Protein AF-A0A2L2Z2E0-F1 (afdb_monomer)

Nearest PDB structures (foldseek):
  1ufq-assembly1_B  TM=9.988E-01  e=9.147E-06  Homo sapiens
  6n55-assembly2_D-2  TM=9.907E-01  e=8.544E-06  Homo sapiens
  1uej-assembly1_A  TM=9.213E-01  e=6.505E-06  Homo sapiens
  3w8r-assembly1_B  TM=9.752E-01  e=3.688E-03  Thermus thermophilus HB8

Solvent-accessible surface area (backbone atoms only — not comparable to full-atom values): 4574 Å² total; per-residue (Å²): 110,67,69,61,47,51,56,45,39,40,72,79,64,69,46,53,68,66,62,50,52,50,47,38,64,72,48,51,50,53,50,36,62,72,57,54,53,67,52,58,80,76,53,93,72,85,77,69,77,55,89,79,27,58,70,63,50,49,54,52,52,49,55,50,51,54,54,58,55,59,72,70,56,82,130

pLDDT: mean 92.63, std 9.33, range [54.25, 98.38]

Radius of gyration: 18.6 Å; Cα contacts (8 Å, |Δi|>4): 20; chains: 1; bounding box: 42×26×47 Å

Foldseek 3Di:
DLVVVQVCCCPPVVDDPVVSVCCCVVPVVVCCVPPVVVCVVVDPDDDPPPPVCVVVVVVVVVVVVVVVVVVPDDD

InterPro domains:
  IPR006083 Phosphoribulokinase/uridine kinase [PF00485] (2-56)
  IPR027417 P-loop containing nucleoside triphosphate hydrolase [G3DSA:3.40.50.300] (1-73)
  IPR027417 P-loop containing nucleoside triphosphate hydrolase [SSF52540] (1-60)

Structure (mmCIF, N/CA/C/O backbone):
data_AF-A0A2L2Z2E0-F1
#
_entry.id   AF-A0A2L2Z2E0-F1
#
loop_
_atom_site.group_PDB
_atom_site.id
_atom_site.type_symbol
_atom_site.label_atom_id
_atom_site.label_alt_id
_atom_site.label_comp_id
_atom_site.label_asym_id
_atom_site.label_entity_id
_atom_site.label_seq_id
_atom_site.pdbx_PDB_ins_code
_atom_site.Cartn_x
_atom_site.Cartn_y
_atom_site.Cartn_z
_atom_site.occupancy
_atom_site.B_iso_or_equiv
_atom_site.auth_seq_id
_atom_site.auth_comp_id
_atom_site.auth_asym_id
_atom_site.auth_atom_id
_atom_site.pdbx_PDB_model_num
ATOM 1 N N . ARG A 1 1 ? 1.537 -7.505 -4.261 1.00 87.06 1 ARG A N 1
ATOM 2 C CA . ARG A 1 1 ? 1.215 -6.160 -4.812 1.00 87.06 1 ARG A CA 1
ATOM 3 C C . ARG A 1 1 ? 1.570 -6.077 -6.294 1.00 87.06 1 ARG A C 1
ATOM 5 O O . ARG A 1 1 ? 0.669 -5.812 -7.074 1.00 87.06 1 ARG A O 1
ATOM 12 N N . LEU A 1 2 ? 2.821 -6.355 -6.685 1.00 93.00 2 LEU A N 1
ATOM 13 C CA . LEU A 1 2 ? 3.230 -6.355 -8.097 1.00 93.00 2 LEU A CA 1
ATOM 14 C C . LEU A 1 2 ? 2.439 -7.355 -8.954 1.00 93.00 2 LEU A C 1
ATOM 16 O O . LEU A 1 2 ? 1.879 -6.950 -9.958 1.00 93.00 2 LEU A O 1
ATOM 20 N N . SER A 1 3 ? 2.301 -8.612 -8.520 1.00 93.38 3 SER A N 1
ATOM 21 C CA . SER A 1 3 ? 1.528 -9.640 -9.243 1.00 93.38 3 SER A CA 1
ATOM 22 C C . SER A 1 3 ? 0.097 -9.201 -9.578 1.00 93.38 3 SER A C 1
ATOM 24 O O . SER A 1 3 ? -0.322 -9.263 -10.728 1.00 93.38 3 SER A O 1
ATOM 26 N N . ARG A 1 4 ? -0.630 -8.668 -8.587 1.00 93.75 4 ARG A N 1
ATOM 27 C CA . ARG A 1 4 ? -1.972 -8.094 -8.782 1.00 93.75 4 ARG A CA 1
ATOM 28 C C . ARG A 1 4 ? -1.968 -6.941 -9.787 1.00 93.75 4 ARG A C 1
ATOM 30 O O . ARG A 1 4 ? -2.861 -6.865 -10.618 1.00 93.75 4 ARG A O 1
ATOM 37 N N . ARG A 1 5 ? -0.962 -6.063 -9.729 1.00 94.25 5 ARG A N 1
ATOM 38 C CA . ARG A 1 5 ? -0.826 -4.956 -10.681 1.00 94.25 5 ARG A CA 1
ATOM 39 C C . ARG A 1 5 ? -0.555 -5.447 -12.101 1.00 94.25 5 ARG A C 1
ATOM 41 O O . ARG A 1 5 ? -1.180 -4.921 -13.004 1.00 94.25 5 ARG A O 1
ATOM 48 N N . VAL A 1 6 ? 0.320 -6.438 -12.281 1.00 94.88 6 VAL A N 1
ATOM 49 C CA . VAL A 1 6 ? 0.596 -7.051 -13.593 1.00 94.88 6 VAL A CA 1
ATOM 50 C C . VAL A 1 6 ? -0.694 -7.586 -14.201 1.00 94.88 6 VAL A C 1
ATOM 52 O O . VAL A 1 6 ? -1.065 -7.187 -15.297 1.00 94.88 6 VAL A O 1
ATOM 55 N N . LEU A 1 7 ? -1.428 -8.413 -13.451 1.00 93.81 7 LEU A N 1
ATOM 56 C CA . LEU A 1 7 ? -2.691 -8.978 -13.925 1.00 93.81 7 LEU A CA 1
ATOM 57 C C . LEU A 1 7 ? -3.707 -7.893 -14.299 1.00 93.81 7 LEU A C 1
ATOM 59 O O . LEU A 1 7 ? -4.322 -7.981 -15.356 1.00 93.81 7 LEU A O 1
ATOM 63 N N . ARG A 1 8 ? -3.856 -6.866 -13.457 1.00 94.81 8 ARG A N 1
ATOM 64 C CA . ARG A 1 8 ? -4.788 -5.758 -13.686 1.00 94.81 8 ARG A CA 1
ATOM 65 C C . ARG A 1 8 ? -4.397 -4.913 -14.899 1.00 94.81 8 ARG A C 1
ATOM 67 O O . ARG A 1 8 ? -5.208 -4.694 -15.784 1.00 94.81 8 ARG A O 1
ATOM 74 N N . ASP A 1 9 ? -3.162 -4.428 -14.947 1.00 93.50 9 ASP A N 1
ATOM 75 C CA . ASP A 1 9 ? -2.713 -3.473 -15.962 1.00 93.50 9 ASP A CA 1
ATOM 76 C C . ASP A 1 9 ? -2.595 -4.142 -17.351 1.00 93.50 9 ASP A C 1
ATOM 78 O O . ASP A 1 9 ? -2.897 -3.503 -18.356 1.00 93.50 9 ASP A O 1
ATOM 82 N N . THR A 1 10 ? -2.260 -5.436 -17.430 1.00 93.31 10 THR A N 1
ATOM 83 C CA . THR A 1 10 ? -2.294 -6.176 -18.704 1.00 93.31 10 THR A CA 1
ATOM 84 C C . THR A 1 10 ? -3.726 -6.472 -19.163 1.00 93.31 10 THR A C 1
ATOM 86 O O . THR A 1 10 ? -4.021 -6.311 -20.342 1.00 93.31 10 THR A O 1
ATOM 89 N N . ARG A 1 11 ? -4.638 -6.875 -18.261 1.00 93.56 11 ARG A N 1
ATOM 90 C CA . ARG A 1 11 ? -6.016 -7.260 -18.640 1.00 93.56 11 ARG A CA 1
ATOM 91 C C . ARG A 1 11 ? -6.953 -6.075 -18.859 1.00 93.56 11 ARG A C 1
ATOM 93 O O . ARG A 1 11 ? -7.734 -6.090 -19.797 1.00 93.56 11 ARG A O 1
ATOM 100 N N . GLU A 1 12 ? -6.903 -5.076 -17.986 1.00 94.44 12 GLU A N 1
ATOM 101 C CA . GLU A 1 12 ? -7.874 -3.973 -17.965 1.00 94.44 12 GLU A CA 1
ATOM 102 C C . GLU A 1 12 ? -7.379 -2.741 -18.725 1.00 94.44 12 GLU A C 1
ATOM 104 O O . GLU A 1 12 ? -8.184 -1.924 -19.160 1.00 94.44 12 GLU A O 1
ATOM 109 N N . ARG A 1 13 ? -6.056 -2.576 -18.867 1.00 90.81 13 ARG A N 1
ATOM 110 C CA . ARG A 1 13 ? -5.445 -1.379 -19.473 1.00 90.81 13 ARG A CA 1
ATOM 111 C C . ARG A 1 13 ? -4.658 -1.671 -20.750 1.00 90.81 13 ARG A C 1
ATOM 113 O O . ARG A 1 13 ? -4.155 -0.733 -21.356 1.00 90.81 13 ARG A O 1
ATOM 120 N N . GLY A 1 14 ? -4.533 -2.943 -21.141 1.00 90.75 14 GLY A N 1
ATOM 121 C CA . GLY A 1 14 ? -3.813 -3.361 -22.348 1.00 90.75 14 GLY A CA 1
ATOM 122 C C . GLY A 1 14 ? -2.321 -3.018 -22.336 1.00 90.75 14 GLY A C 1
ATOM 123 O O . GLY A 1 14 ? -1.726 -2.863 -23.399 1.00 90.75 14 GLY A O 1
ATOM 124 N N . LEU A 1 15 ? -1.719 -2.849 -21.154 1.00 90.81 15 LEU A N 1
ATOM 125 C CA . LEU A 1 15 ? -0.311 -2.475 -21.045 1.00 90.81 15 LEU A CA 1
ATOM 126 C C . LEU A 1 15 ? 0.606 -3.671 -21.305 1.00 90.81 15 LEU A C 1
ATOM 128 O O . LEU A 1 15 ? 0.403 -4.764 -20.766 1.00 90.81 15 LEU A O 1
ATOM 132 N N . ASP A 1 16 ? 1.663 -3.414 -22.073 1.00 94.19 16 ASP A N 1
ATOM 133 C CA . ASP A 1 16 ? 2.740 -4.367 -22.304 1.00 94.19 16 ASP A CA 1
ATOM 134 C C . ASP A 1 16 ? 3.532 -4.653 -21.013 1.00 94.19 16 ASP A C 1
ATOM 136 O O . ASP A 1 16 ? 3.776 -3.767 -20.183 1.00 94.19 16 ASP A O 1
ATOM 140 N N . LEU A 1 17 ? 3.959 -5.909 -20.852 1.00 93.62 17 LEU A N 1
ATOM 141 C CA . LEU A 1 17 ? 4.638 -6.376 -19.644 1.00 93.62 17 LEU A CA 1
ATOM 142 C C . LEU A 1 17 ? 5.968 -5.650 -19.421 1.00 93.62 17 LEU A C 1
ATOM 144 O O . LEU A 1 17 ? 6.288 -5.299 -18.282 1.00 93.62 17 LEU A O 1
ATOM 148 N N . TYR A 1 18 ? 6.739 -5.400 -20.482 1.00 94.69 18 TYR A N 1
ATOM 149 C CA . TYR A 1 18 ? 8.027 -4.725 -20.357 1.00 94.69 18 TYR A CA 1
ATOM 150 C C . TYR A 1 18 ? 7.842 -3.270 -19.918 1.00 94.69 18 TYR A C 1
ATOM 152 O O . TYR A 1 18 ? 8.497 -2.814 -18.975 1.00 94.69 18 TYR A O 1
ATOM 160 N N . GLN A 1 19 ? 6.899 -2.557 -20.538 1.00 93.12 19 GLN A N 1
ATOM 161 C CA . GLN A 1 19 ? 6.563 -1.183 -20.152 1.00 93.12 19 GLN A CA 1
ATOM 162 C C . GLN A 1 19 ? 6.088 -1.094 -18.696 1.00 93.12 19 GLN A C 1
ATOM 164 O O . GLN A 1 19 ? 6.531 -0.216 -17.950 1.00 93.12 19 GLN A O 1
ATOM 169 N N . LEU A 1 20 ? 5.244 -2.033 -18.264 1.00 94.81 20 LEU A N 1
ATOM 170 C CA . LEU A 1 20 ? 4.750 -2.110 -16.892 1.00 94.81 20 LEU A CA 1
ATOM 171 C C . LEU A 1 20 ? 5.880 -2.336 -15.889 1.00 94.81 20 LEU A C 1
ATOM 173 O O . LEU A 1 20 ? 5.960 -1.630 -14.879 1.00 94.81 20 LEU A O 1
ATOM 177 N N . LEU A 1 21 ? 6.750 -3.315 -16.145 1.00 95.38 21 LEU A N 1
ATOM 178 C CA . LEU A 1 21 ? 7.858 -3.627 -15.247 1.00 95.38 21 LEU A CA 1
ATOM 179 C C . LEU A 1 21 ? 8.842 -2.462 -15.167 1.00 95.38 21 LEU A C 1
ATOM 181 O O . LEU A 1 21 ? 9.237 -2.103 -14.059 1.00 95.38 21 LEU A O 1
ATOM 185 N N . LYS A 1 22 ? 9.154 -1.817 -16.299 1.00 96.00 22 LYS A N 1
ATOM 186 C CA . LYS A 1 22 ? 9.975 -0.600 -16.339 1.00 96.00 22 LYS A CA 1
ATOM 187 C C . LYS A 1 22 ? 9.348 0.518 -15.507 1.00 96.00 22 LYS A C 1
ATOM 189 O O . LYS A 1 22 ? 10.006 1.087 -14.645 1.00 96.00 22 LYS A O 1
ATOM 194 N N . GLN A 1 23 ? 8.057 0.798 -15.683 1.00 93.94 23 GLN A N 1
ATOM 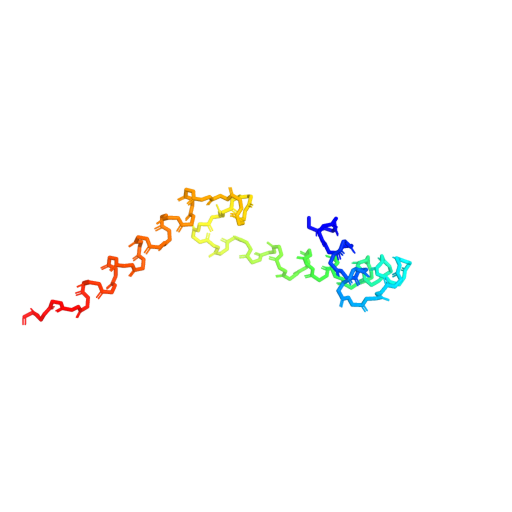195 C CA . GLN A 1 23 ? 7.369 1.805 -14.871 1.00 93.94 23 GLN A CA 1
ATOM 196 C C . GLN A 1 23 ? 7.404 1.450 -13.376 1.00 93.94 23 GLN A C 1
ATOM 198 O O . GLN A 1 23 ? 7.592 2.322 -12.521 1.00 93.94 23 GLN A O 1
ATOM 203 N N . TYR A 1 24 ? 7.206 0.172 -13.046 1.00 95.69 24 TYR A N 1
ATOM 204 C CA . TYR A 1 24 ? 7.182 -0.281 -11.664 1.00 95.69 24 TYR A CA 1
ATOM 205 C C . TYR A 1 24 ? 8.535 -0.100 -10.978 1.00 95.69 24 TYR A C 1
ATOM 207 O O . TYR A 1 24 ? 8.580 0.423 -9.864 1.00 95.69 24 TYR A O 1
ATOM 215 N N . THR A 1 25 ? 9.621 -0.513 -11.628 1.00 96.12 25 THR A N 1
ATOM 216 C CA . THR A 1 25 ? 10.970 -0.432 -11.060 1.00 96.12 25 THR A CA 1
ATOM 217 C C . THR A 1 25 ? 11.506 0.993 -11.046 1.00 96.12 25 THR A C 1
ATOM 219 O O . THR A 1 25 ? 12.142 1.366 -10.067 1.00 96.12 25 THR A O 1
ATOM 222 N N . THR A 1 26 ? 11.219 1.801 -12.072 1.00 97.31 26 THR A N 1
ATOM 223 C CA . THR A 1 26 ? 11.728 3.177 -12.166 1.00 97.31 26 THR A CA 1
ATOM 224 C C . THR A 1 26 ? 10.983 4.149 -11.254 1.00 97.31 26 THR A C 1
ATOM 226 O O . THR A 1 26 ? 11.615 5.014 -10.660 1.00 97.31 26 THR A O 1
ATOM 229 N N . TYR A 1 27 ? 9.658 4.025 -11.121 1.00 96.69 27 TYR A N 1
ATOM 230 C CA . TYR A 1 27 ? 8.860 5.051 -10.434 1.00 96.69 27 TYR A CA 1
ATOM 231 C C . TYR A 1 27 ? 8.094 4.514 -9.229 1.00 96.69 27 TYR A C 1
ATOM 233 O O . TYR A 1 27 ? 8.106 5.107 -8.156 1.00 96.69 27 TYR A O 1
ATOM 241 N N . VAL A 1 28 ? 7.406 3.383 -9.380 1.00 96.44 28 VAL A N 1
ATOM 242 C CA . VAL A 1 28 ? 6.397 2.955 -8.395 1.00 96.44 28 VAL A CA 1
ATOM 243 C C . VAL A 1 28 ? 7.030 2.371 -7.139 1.00 96.44 28 VAL A C 1
ATOM 245 O O . VAL A 1 28 ? 6.528 2.609 -6.039 1.00 96.44 28 VAL A O 1
ATOM 248 N N . LYS A 1 29 ? 8.068 1.544 -7.297 1.00 96.38 29 LYS A N 1
ATOM 249 C CA . LYS A 1 29 ? 8.765 0.922 -6.172 1.00 96.38 29 LYS A CA 1
ATOM 250 C C . LYS A 1 29 ? 9.549 1.971 -5.366 1.00 96.38 29 LYS A C 1
ATOM 252 O O . LYS A 1 29 ? 9.257 2.041 -4.175 1.00 96.38 29 LYS A O 1
ATOM 257 N N . PRO A 1 30 ? 10.394 2.830 -5.975 1.00 98.25 30 PRO A N 1
ATOM 258 C CA . PRO A 1 30 ? 11.092 3.883 -5.235 1.00 98.25 30 PRO A CA 1
ATOM 259 C C . PRO A 1 30 ? 10.125 4.820 -4.512 1.00 98.25 30 PRO A C 1
ATOM 261 O O . PRO A 1 30 ? 10.207 4.969 -3.302 1.00 98.25 30 PRO A O 1
ATOM 264 N N . ALA A 1 31 ? 9.090 5.327 -5.195 1.00 97.88 31 ALA A N 1
ATOM 265 C CA . ALA A 1 31 ? 8.117 6.209 -4.549 1.00 97.88 31 ALA A CA 1
ATOM 266 C C . ALA A 1 31 ? 7.363 5.530 -3.389 1.00 97.88 31 ALA A C 1
ATOM 268 O O . ALA A 1 31 ? 6.997 6.174 -2.407 1.00 97.88 31 ALA A O 1
ATOM 269 N N . PHE A 1 32 ? 7.114 4.220 -3.478 1.00 97.56 32 PHE A N 1
ATOM 270 C CA . PHE A 1 32 ? 6.534 3.489 -2.358 1.00 97.56 32 PHE A CA 1
ATOM 271 C C . PHE A 1 32 ? 7.507 3.390 -1.181 1.00 97.56 32 PHE A C 1
ATOM 273 O O . PHE A 1 32 ? 7.077 3.590 -0.052 1.00 97.56 32 PHE A O 1
ATOM 280 N N . GLU A 1 33 ? 8.775 3.073 -1.429 1.00 97.62 33 GLU A N 1
ATOM 281 C CA . GLU A 1 33 ? 9.802 2.926 -0.389 1.00 97.62 33 GLU A CA 1
ATOM 282 C C . GLU A 1 33 ? 10.131 4.269 0.278 1.00 97.62 33 GLU A C 1
ATOM 284 O O . GLU A 1 33 ? 10.217 4.321 1.503 1.00 97.62 33 GLU A O 1
ATOM 289 N N . ASP A 1 34 ? 10.185 5.350 -0.500 1.00 98.00 34 ASP A N 1
ATOM 290 C CA . ASP A 1 34 ? 10.570 6.682 -0.027 1.00 98.00 34 ASP A CA 1
ATOM 291 C C . ASP A 1 34 ? 9.408 7.459 0.607 1.00 98.00 34 ASP A C 1
ATOM 293 O O . ASP A 1 34 ? 9.620 8.227 1.544 1.00 98.00 34 ASP A O 1
ATOM 297 N N . PHE A 1 35 ? 8.169 7.270 0.131 1.00 97.56 35 PHE A N 1
ATOM 298 C CA . PHE A 1 35 ? 7.032 8.099 0.562 1.00 97.56 35 PHE A CA 1
ATOM 299 C C . PHE A 1 35 ? 5.903 7.317 1.231 1.00 97.56 35 PHE A C 1
ATOM 301 O O . PHE A 1 35 ? 5.346 7.780 2.222 1.00 97.56 35 PHE A O 1
ATOM 308 N N . CYS A 1 36 ? 5.536 6.132 0.735 1.00 97.00 36 CYS A N 1
ATOM 309 C CA . CYS A 1 36 ? 4.403 5.384 1.299 1.00 97.00 36 CYS A CA 1
ATOM 310 C C . CYS A 1 36 ? 4.793 4.487 2.481 1.00 97.00 36 CYS A C 1
ATOM 312 O O . CYS A 1 36 ? 4.009 4.301 3.405 1.00 97.00 36 CYS A O 1
ATOM 314 N N . LEU A 1 37 ? 5.974 3.875 2.454 1.00 97.44 37 LEU A N 1
ATOM 315 C CA . LEU A 1 37 ? 6.423 2.979 3.513 1.00 97.44 37 LEU A CA 1
ATOM 316 C C . LEU A 1 37 ? 6.703 3.733 4.826 1.00 97.44 37 LEU A C 1
ATOM 318 O O . LEU A 1 37 ? 6.268 3.238 5.869 1.00 97.44 37 LEU A O 1
ATOM 322 N N . PRO A 1 38 ? 7.324 4.932 4.825 1.00 98.38 38 PRO A N 1
ATOM 323 C CA . PRO A 1 38 ? 7.565 5.678 6.057 1.00 98.38 38 PRO A CA 1
ATOM 324 C C . PRO A 1 38 ? 6.283 6.139 6.749 1.00 98.38 38 PRO A C 1
ATOM 326 O O . PRO A 1 38 ? 6.290 6.309 7.967 1.00 98.38 38 PRO A O 1
ATOM 329 N N . THR A 1 39 ? 5.174 6.307 6.015 1.00 98.19 39 THR A N 1
ATOM 330 C CA . THR A 1 39 ? 3.896 6.720 6.614 1.00 98.19 39 THR A CA 1
ATOM 331 C C . THR A 1 39 ? 3.205 5.592 7.376 1.00 98.19 39 THR A C 1
ATOM 333 O O . THR A 1 39 ? 2.356 5.862 8.222 1.00 98.19 39 THR A O 1
ATOM 336 N N . LYS A 1 40 ? 3.619 4.332 7.170 1.00 97.25 40 LYS A N 1
ATOM 337 C CA . LYS A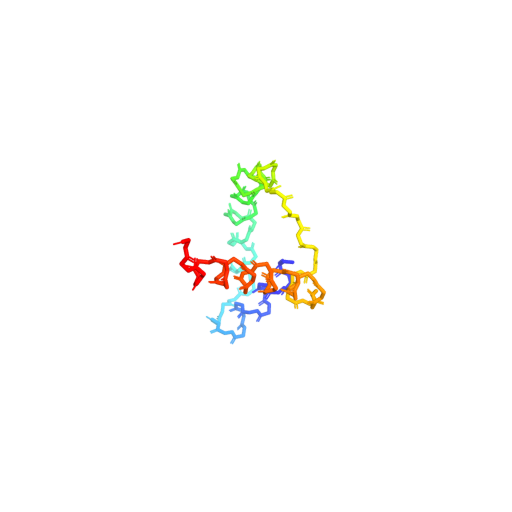 1 40 ? 3.089 3.163 7.888 1.00 97.25 40 LYS A CA 1
ATOM 338 C C . LYS A 1 40 ? 3.186 3.308 9.411 1.00 97.25 40 LYS A C 1
ATOM 340 O O . LYS A 1 40 ? 2.332 2.787 10.117 1.00 97.25 40 LYS A O 1
ATOM 345 N N . LYS A 1 41 ? 4.204 4.013 9.918 1.00 97.19 41 LYS A N 1
ATOM 346 C CA . LYS A 1 41 ? 4.417 4.216 11.363 1.00 97.19 41 LYS A CA 1
ATOM 347 C C . LYS A 1 41 ? 3.350 5.087 12.037 1.00 97.19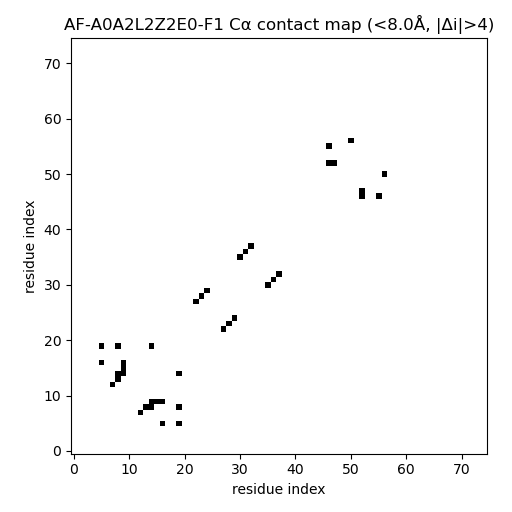 41 LYS A C 1
ATOM 349 O O . LYS A 1 41 ? 3.279 5.091 13.256 1.00 97.19 41 LYS A O 1
ATOM 354 N N . TYR A 1 42 ? 2.565 5.831 11.258 1.00 98.06 42 TYR A N 1
ATOM 355 C CA . TYR A 1 42 ? 1.499 6.696 11.767 1.00 98.06 42 TYR A CA 1
ATOM 356 C C . TYR A 1 42 ? 0.129 6.007 11.792 1.00 98.06 42 TYR A C 1
ATOM 358 O O . TYR A 1 42 ? -0.845 6.627 12.197 1.00 98.06 42 TYR A O 1
ATOM 366 N N . ALA A 1 43 ? 0.024 4.766 11.312 1.00 97.62 43 ALA A N 1
ATOM 367 C CA . ALA A 1 43 ? -1.242 4.048 11.300 1.00 97.62 43 ALA A CA 1
ATOM 368 C C . ALA A 1 43 ? -1.555 3.472 12.687 1.00 97.62 43 ALA A C 1
ATOM 370 O O . ALA A 1 43 ? -0.734 2.742 13.242 1.00 97.62 43 ALA A O 1
ATOM 371 N N . ASP A 1 44 ? -2.768 3.718 13.188 1.00 96.44 44 ASP A N 1
ATOM 372 C CA . ASP A 1 44 ? -3.254 3.111 14.436 1.00 96.44 44 ASP A CA 1
ATOM 373 C C . ASP A 1 44 ? -3.426 1.590 14.302 1.00 96.44 44 ASP A C 1
ATOM 375 O O . ASP A 1 44 ? -3.196 0.831 15.241 1.00 96.44 44 ASP A O 1
ATOM 379 N N . VAL A 1 45 ? -3.834 1.131 13.112 1.00 95.50 45 VAL A N 1
ATOM 380 C CA . VAL A 1 45 ? -4.125 -0.278 12.824 1.00 95.50 45 VAL A CA 1
ATOM 381 C C . VAL A 1 45 ? -3.541 -0.679 11.470 1.00 95.50 45 VAL A C 1
ATOM 383 O O . VAL A 1 45 ? -3.705 0.014 10.466 1.00 95.50 45 VAL A O 1
ATOM 386 N N . ILE A 1 46 ? -2.890 -1.846 11.420 1.00 95.94 46 ILE A N 1
ATOM 387 C CA . ILE A 1 46 ? -2.379 -2.459 10.186 1.00 95.94 46 ILE A CA 1
ATOM 388 C C . ILE A 1 46 ? -3.243 -3.672 9.832 1.00 95.94 46 ILE A C 1
ATOM 390 O O . ILE A 1 46 ? -3.312 -4.629 10.599 1.00 95.94 46 ILE A O 1
ATOM 394 N N . ILE A 1 47 ? -3.832 -3.676 8.633 1.00 95.88 47 ILE A N 1
ATOM 395 C CA . ILE A 1 47 ? -4.669 -4.785 8.152 1.00 95.88 47 ILE A CA 1
ATOM 396 C C . ILE A 1 47 ? -3.887 -5.663 7.166 1.00 95.88 47 ILE A C 1
ATOM 398 O O . ILE A 1 47 ? -3.616 -5.238 6.036 1.00 95.88 47 ILE A O 1
ATOM 402 N N . PRO A 1 48 ? -3.519 -6.903 7.543 1.00 95.62 48 PRO A N 1
ATOM 403 C CA . PRO A 1 48 ? -2.910 -7.848 6.618 1.00 95.62 48 PRO A CA 1
ATOM 404 C C . PRO A 1 48 ? -3.960 -8.419 5.657 1.00 95.62 48 PRO A C 1
ATOM 406 O O . PRO A 1 48 ? -5.152 -8.413 5.953 1.00 95.62 48 PRO A O 1
ATOM 409 N N . ARG A 1 49 ? -3.505 -8.949 4.513 1.00 92.56 49 ARG A N 1
ATOM 410 C CA . ARG A 1 49 ? -4.324 -9.606 3.467 1.00 92.56 49 ARG A CA 1
ATOM 411 C C . ARG A 1 49 ? -5.403 -8.735 2.797 1.00 92.56 49 ARG A C 1
ATOM 413 O O . ARG A 1 49 ? -5.960 -9.148 1.791 1.00 92.56 49 ARG A O 1
ATOM 420 N N . GLY A 1 50 ? -5.589 -7.485 3.221 1.00 90.38 50 GLY A N 1
ATOM 421 C CA . GLY A 1 50 ? -6.461 -6.527 2.537 1.00 90.38 50 GLY A CA 1
ATOM 422 C C . GLY A 1 50 ? -7.900 -7.034 2.434 1.00 90.38 50 GLY A C 1
ATOM 423 O O . GLY A 1 50 ? -8.484 -7.392 3.449 1.00 90.38 50 GLY A O 1
ATOM 424 N N . ALA A 1 51 ? -8.442 -7.071 1.213 1.00 90.44 51 ALA A N 1
ATOM 425 C CA . ALA A 1 51 ? -9.825 -7.469 0.938 1.00 90.44 51 ALA A CA 1
ATOM 426 C C . ALA A 1 51 ? -10.165 -8.904 1.382 1.00 90.44 51 ALA A C 1
ATOM 428 O O . ALA A 1 51 ? -11.313 -9.174 1.701 1.00 90.44 51 ALA A O 1
ATOM 429 N N . ASP A 1 52 ? -9.173 -9.793 1.469 1.00 94.31 52 ASP A N 1
ATOM 430 C CA . ASP A 1 52 ? -9.387 -11.190 1.873 1.00 94.31 52 ASP A CA 1
ATOM 431 C C . ASP A 1 52 ? -9.526 -11.345 3.403 1.00 94.31 52 ASP A C 1
ATOM 433 O O . ASP A 1 52 ? -9.654 -12.451 3.924 1.00 94.31 52 ASP A O 1
ATOM 437 N N . ASN A 1 53 ? -9.416 -10.250 4.163 1.00 95.62 53 ASN A N 1
ATOM 438 C CA . ASN A 1 53 ? -9.503 -10.257 5.619 1.00 95.62 53 ASN A CA 1
ATOM 439 C C . ASN A 1 53 ? -10.883 -9.784 6.087 1.00 95.62 53 ASN A C 1
ATOM 441 O O . ASN A 1 53 ? -11.021 -8.691 6.639 1.00 95.62 53 ASN A O 1
ATOM 445 N N . GLU A 1 54 ? -11.892 -10.630 5.879 1.00 96.50 54 GLU A N 1
ATOM 446 C CA . GLU A 1 54 ? -13.285 -10.356 6.260 1.00 96.50 54 GLU A CA 1
ATOM 447 C C . GLU A 1 54 ? -13.423 -9.969 7.738 1.00 96.50 54 GLU A C 1
ATOM 449 O O . GLU A 1 54 ? -14.166 -9.053 8.075 1.00 96.50 54 GLU A O 1
ATOM 454 N N . VAL A 1 55 ? -12.634 -10.592 8.620 1.00 96.88 55 VAL A N 1
ATOM 455 C CA . VAL A 1 55 ? -12.627 -10.278 10.056 1.00 96.88 55 VAL A CA 1
ATOM 456 C C . VAL A 1 55 ? -12.234 -8.818 10.305 1.00 96.88 55 VAL A C 1
ATOM 458 O O . VAL A 1 55 ? -12.934 -8.107 11.021 1.00 96.88 55 VAL A O 1
ATOM 461 N N . ALA A 1 56 ? -11.143 -8.340 9.697 1.00 96.62 56 ALA A N 1
ATOM 462 C CA . ALA A 1 56 ? -10.708 -6.952 9.865 1.00 96.62 56 ALA A CA 1
ATOM 463 C C . ALA A 1 56 ? -11.685 -5.949 9.230 1.00 96.62 56 ALA A C 1
ATOM 465 O O . ALA A 1 56 ? -11.898 -4.867 9.777 1.00 96.62 56 ALA A O 1
ATOM 466 N N . ILE A 1 57 ? -12.296 -6.315 8.100 1.00 96.88 57 ILE A N 1
ATOM 467 C CA . ILE A 1 57 ? -13.324 -5.502 7.441 1.00 96.88 57 ILE A CA 1
ATOM 468 C C . ILE A 1 57 ? -14.541 -5.353 8.357 1.00 96.88 57 ILE A C 1
ATOM 470 O O . ILE A 1 57 ? -14.985 -4.231 8.589 1.00 96.88 57 ILE A O 1
ATOM 474 N N . ASN A 1 58 ? -15.026 -6.450 8.942 1.00 96.69 58 ASN A N 1
ATOM 475 C CA . ASN A 1 58 ? -16.174 -6.434 9.848 1.00 96.69 58 ASN A CA 1
ATOM 476 C C . ASN A 1 58 ? -15.917 -5.571 11.090 1.00 96.69 58 ASN A C 1
ATOM 478 O O . ASN A 1 58 ? -16.801 -4.828 11.504 1.00 96.69 58 ASN A O 1
ATOM 482 N N . ILE A 1 59 ? -14.696 -5.592 11.637 1.00 96.25 59 ILE A N 1
ATOM 483 C CA . ILE A 1 59 ? -14.312 -4.717 12.757 1.00 96.25 59 ILE A CA 1
ATOM 484 C C . ILE A 1 59 ? -14.420 -3.236 12.365 1.00 96.25 59 ILE A C 1
ATOM 486 O O . ILE A 1 59 ? -14.968 -2.438 13.128 1.00 96.25 59 ILE A O 1
ATOM 490 N N . ILE A 1 60 ? -13.938 -2.851 11.176 1.00 96.31 60 ILE A N 1
ATOM 491 C CA . ILE A 1 60 ? -14.074 -1.468 10.688 1.00 96.31 60 ILE A 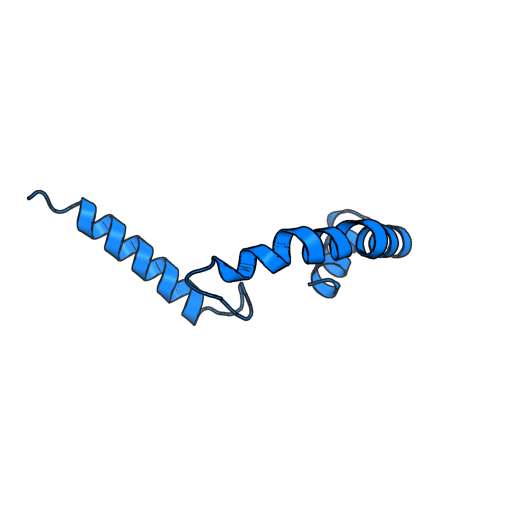CA 1
ATOM 492 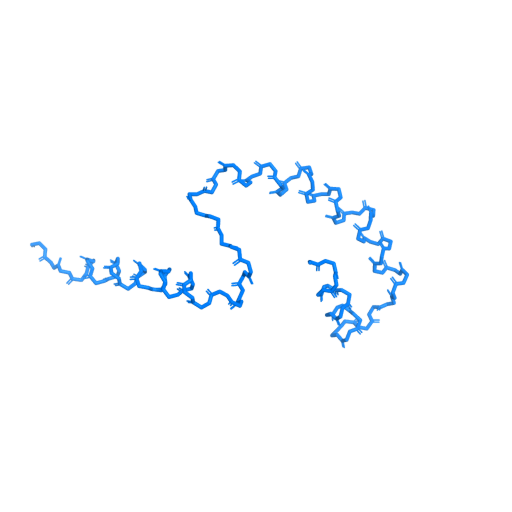C C . ILE A 1 60 ? -15.548 -1.106 10.496 1.00 96.31 60 ILE A C 1
ATOM 494 O O . ILE A 1 60 ? -15.974 -0.044 10.948 1.00 96.31 60 ILE A O 1
ATOM 498 N N . VAL A 1 61 ? -16.323 -1.975 9.840 1.00 96.69 61 VAL A N 1
ATOM 499 C CA . VAL A 1 61 ? -17.750 -1.742 9.574 1.00 96.69 61 VAL A CA 1
ATOM 500 C C . VAL A 1 61 ? -18.509 -1.530 10.882 1.00 96.69 61 VAL A C 1
ATOM 502 O O . VAL A 1 61 ? -19.226 -0.538 11.005 1.00 96.69 61 VAL A O 1
ATOM 505 N N . GLN A 1 62 ? -18.287 -2.391 11.876 1.00 96.12 62 GLN A N 1
ATOM 506 C CA . GLN A 1 62 ? -18.906 -2.260 13.192 1.00 96.12 62 GLN A CA 1
ATOM 507 C C . GLN A 1 62 ? -18.495 -0.953 13.877 1.00 96.12 62 GLN A C 1
ATOM 509 O O . GLN A 1 62 ? -19.349 -0.210 14.348 1.00 96.12 62 GLN A O 1
ATOM 514 N N . THR A 1 63 ? -17.204 -0.607 13.849 1.00 95.38 63 THR A N 1
ATOM 515 C CA . THR A 1 63 ? -16.699 0.643 14.445 1.00 95.38 63 THR A CA 1
ATOM 516 C C . THR A 1 63 ? -17.373 1.877 13.832 1.00 95.38 63 THR A C 1
ATOM 518 O O . THR A 1 63 ? -17.674 2.843 14.536 1.00 95.38 63 THR A O 1
ATOM 521 N N . ILE A 1 64 ? -17.621 1.864 12.518 1.00 96.06 64 ILE A N 1
ATOM 522 C CA . ILE A 1 64 ? -18.336 2.942 11.824 1.00 96.06 64 ILE A CA 1
ATOM 523 C C . ILE A 1 64 ? -19.807 2.973 12.255 1.00 96.06 64 ILE A C 1
ATOM 525 O O . ILE A 1 64 ? -20.311 4.046 12.585 1.00 96.06 64 ILE A O 1
ATOM 529 N N . GLN A 1 65 ? -20.490 1.825 12.284 1.00 96.12 65 GLN A N 1
ATOM 530 C CA . GLN A 1 65 ? -21.895 1.730 12.699 1.00 96.12 65 GLN A CA 1
ATOM 531 C C . GLN A 1 65 ? -22.103 2.207 14.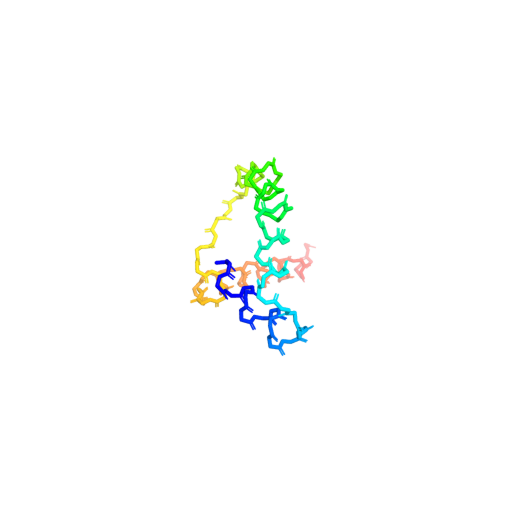141 1.00 96.12 65 GLN A C 1
ATOM 533 O O . GLN A 1 65 ? -23.005 3.006 14.400 1.00 96.12 65 GLN A O 1
ATOM 538 N N . ASP A 1 66 ? -21.224 1.803 15.057 1.00 95.50 66 ASP A N 1
ATOM 539 C CA . ASP A 1 66 ? -21.267 2.213 16.459 1.00 95.50 66 ASP A CA 1
ATOM 540 C C . ASP A 1 66 ? -21.111 3.732 16.582 1.00 95.50 66 ASP A C 1
ATOM 542 O O . ASP A 1 66 ? -21.912 4.393 17.249 1.00 95.50 66 ASP A O 1
ATOM 546 N N . ARG A 1 67 ? -20.146 4.319 15.858 1.00 94.06 67 ARG A N 1
ATOM 547 C CA . ARG A 1 67 ? -19.958 5.776 15.825 1.00 94.06 67 ARG A CA 1
ATOM 548 C C . ARG A 1 67 ? -21.179 6.503 15.270 1.00 94.06 67 ARG A C 1
ATOM 550 O O . ARG A 1 67 ? -21.613 7.474 15.883 1.00 94.06 67 ARG A O 1
ATOM 557 N N . LEU A 1 68 ? -21.768 6.034 14.172 1.00 94.12 68 LEU A N 1
ATOM 558 C CA . LEU A 1 68 ? -22.974 6.646 13.602 1.00 94.12 68 LEU A CA 1
ATOM 559 C C . LEU A 1 68 ? -24.175 6.557 14.556 1.00 94.12 68 LEU A C 1
ATOM 561 O O . LEU A 1 68 ? -24.914 7.529 14.704 1.00 94.12 68 LEU A O 1
ATOM 565 N N . SER A 1 69 ? -24.341 5.431 15.255 1.00 91.75 69 SER A N 1
ATOM 566 C CA . SER A 1 69 ? -25.422 5.252 16.233 1.00 91.75 69 SER A CA 1
ATOM 567 C C . SER A 1 69 ? -25.261 6.147 17.469 1.00 91.75 69 SER A C 1
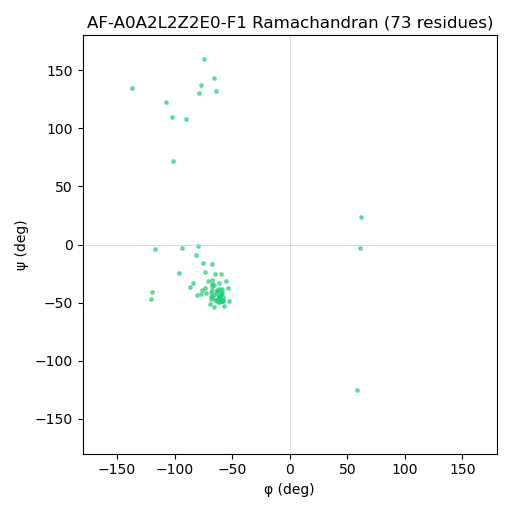ATOM 569 O O . SER A 1 69 ? -26.252 6.647 18.002 1.00 91.75 69 SER A O 1
ATOM 571 N N . SER A 1 70 ? -24.019 6.412 17.893 1.00 79.19 70 SER A N 1
ATOM 572 C CA . SER A 1 70 ? -23.728 7.293 19.030 1.00 79.19 70 SER A CA 1
ATOM 573 C C . SER A 1 70 ? -24.082 8.760 18.764 1.00 79.19 70 SER A C 1
ATOM 575 O O . SER A 1 70 ? -24.510 9.453 19.679 1.00 79.19 70 SER A O 1
ATOM 577 N N . VAL A 1 71 ? -23.998 9.212 17.507 1.00 69.12 71 V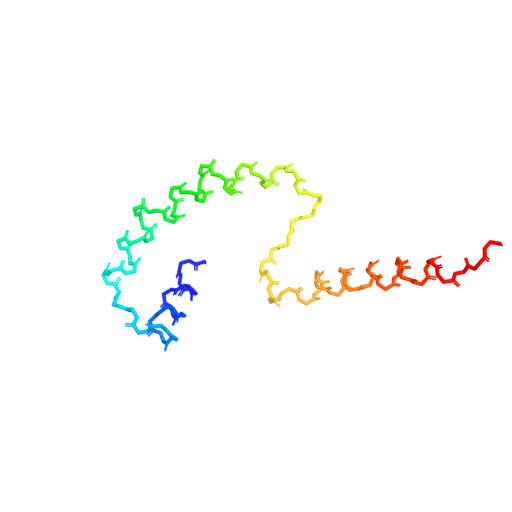AL A N 1
ATOM 578 C CA . VAL A 1 71 ? -24.380 10.575 17.088 1.00 69.12 71 VAL A CA 1
ATOM 579 C C . VAL A 1 71 ? -25.906 10.764 17.067 1.00 69.12 71 VAL A C 1
ATOM 581 O O . VAL A 1 71 ? -26.394 11.880 17.201 1.00 69.12 71 VAL A O 1
ATOM 584 N N . SER A 1 72 ? -26.675 9.678 16.939 1.00 60.44 72 SER A N 1
ATOM 585 C CA . SER A 1 72 ? -28.143 9.703 16.870 1.00 60.44 72 SER A CA 1
ATOM 586 C C . SER A 1 72 ? -28.841 9.806 18.232 1.00 60.44 72 SER A C 1
ATOM 588 O O . SER A 1 72 ? -30.066 9.946 18.259 1.00 60.44 72 SER A O 1
ATOM 590 N N . ARG A 1 73 ? -28.129 9.688 19.359 1.00 56.56 73 ARG A N 1
ATOM 591 C CA . ARG A 1 73 ? -28.741 9.829 20.688 1.00 56.56 73 ARG A CA 1
ATOM 592 C C . ARG A 1 73 ? -28.677 11.301 21.108 1.00 56.56 73 ARG A C 1
ATOM 594 O O . ARG A 1 73 ? -27.576 11.766 21.3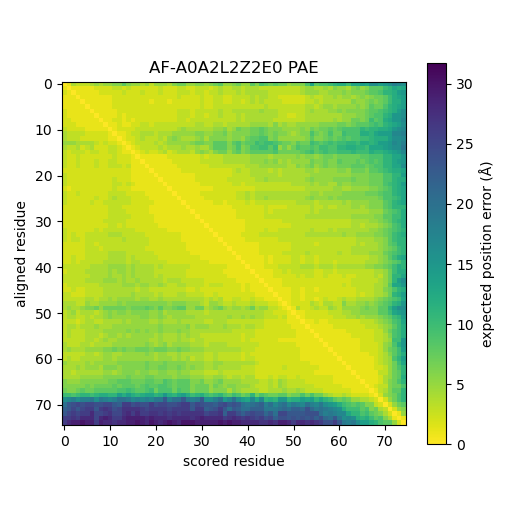97 1.00 56.56 73 ARG A O 1
ATOM 601 N N . PRO A 1 74 ? -29.804 12.043 21.124 1.00 54.25 74 PRO A N 1
ATOM 602 C CA . PRO A 1 74 ? -29.806 13.376 21.704 1.00 54.25 74 PRO A CA 1
ATOM 603 C C . PRO A 1 74 ? -29.499 13.239 23.198 1.00 54.25 74 PRO A C 1
ATOM 605 O O . PRO A 1 74 ? -30.047 12.357 23.866 1.00 54.25 74 PRO A O 1
ATOM 608 N N . VAL A 1 75 ? -28.565 14.064 23.669 1.00 58.31 75 VAL A N 1
ATOM 609 C CA . VAL A 1 75 ? -28.298 14.285 25.097 1.00 58.31 75 VAL A CA 1
ATOM 610 C C . VAL A 1 75 ? -29.500 14.983 25.721 1.00 58.31 75 VAL A C 1
ATOM 612 O O . VAL A 1 75 ? -30.056 15.877 25.040 1.00 58.31 75 VAL A O 1
#

Organism: Parasteatoda tepidariorum (NCBI:txid114398)

Secondary structure (DSSP, 8-state):
-HHHHHHHHHHHH---HHHHHHHIIIIIHHHIIIIITGGGGG-S---SSGGG-HHHHHHHHHHHHHHHHHHTS--

Mean predicted aligned error: 5.31 Å

Sequence (75 aa):
RLSRRVLRDTRERGLDLYQLLKQYTTYVKPAFEDFCLPTKKYADVIIPRGADNEVAINIIVQTIQDRLSSVSRPV